Protein AF-A0A3M1IZ95-F1 (afdb_monomer)

Nearest PDB structures (foldseek):
  7qru-assembly1_D  TM=8.943E-01  e=2.592E-03  Alkalihalophilus pseudofirmus
  6z16-assembly1_d  TM=8.329E-01  e=3.446E-03  Anoxybacillus flavithermus WK1
  7d3u-assembly1_D  TM=8.474E-01  e=2.674E-02  Dietzia sp. DQ12-45-1b
  5v4l-assembly5_C  TM=5.696E-01  e=3.573E+00  Cryptococcus neoformans
  5nxa-assembly1_B  TM=3.626E-01  e=1.212E+00  Homo sapiens neanderthalensis

Sequence (115 aa):
MILSNLPAIQVVLPLLGAVICACVRRGVIAWGVTLWVALAMPIVAALILAQVYDGSVISYAMGGWPPPIGIEYRVDIANASMLLLVSAIAAVVVPYAKQSVEAEIAPENHAWDYA

Radius of gyration: 16.5 Å; Cα contacts (8 Å, |Δi|>4): 150; chains: 1; bounding box: 43×23×45 Å

Foldseek 3Di:
DVLLCLLVCLVVLVVVLLVVLVVDQALVVNLVSLLVSLVVQLVSLVSLLVVQVVVDKRWDFPPPDDPDVTDTDIGHNVVSVVSNVVSVVSNVVSVVVVVVCVVPDDRRCSSNVSD

Mean predicted aligned error: 4.42 Å

pLDDT: mean 91.83, std 6.23, range [64.88, 98.44]

Structure (mmCIF, N/CA/C/O backbone):
data_AF-A0A3M1IZ95-F1
#
_entry.id   AF-A0A3M1IZ95-F1
#
loop_
_atom_site.group_PDB
_atom_site.id
_atom_site.type_symbol
_atom_site.label_atom_id
_atom_site.label_alt_id
_atom_site.label_comp_id
_atom_site.label_asym_id
_atom_site.label_entity_id
_atom_site.label_seq_id
_atom_site.pdbx_PDB_ins_code
_atom_site.Cartn_x
_atom_site.Cartn_y
_atom_site.Cartn_z
_atom_site.occupancy
_atom_site.B_iso_or_equiv
_atom_site.auth_seq_id
_atom_site.auth_comp_id
_atom_site.auth_asym_id
_atom_site.auth_atom_id
_atom_site.pdbx_PDB_model_num
ATOM 1 N N . MET A 1 1 ? -17.051 9.913 3.818 1.00 64.88 1 MET A N 1
ATOM 2 C CA . MET A 1 1 ? -17.240 8.758 2.907 1.00 64.88 1 MET A CA 1
ATOM 3 C C . MET A 1 1 ? -15.917 8.101 2.503 1.00 64.88 1 MET A C 1
ATOM 5 O O . MET A 1 1 ? -15.812 6.896 2.666 1.00 64.88 1 MET A O 1
ATOM 9 N N . ILE A 1 2 ? -14.893 8.836 2.037 1.00 77.12 2 ILE A N 1
ATOM 10 C CA . ILE A 1 2 ? -13.592 8.236 1.645 1.00 77.12 2 ILE A CA 1
ATOM 11 C C . ILE A 1 2 ? -12.823 7.658 2.849 1.00 77.12 2 ILE A C 1
ATOM 13 O O . ILE A 1 2 ? -12.390 6.513 2.802 1.00 77.12 2 ILE A O 1
ATOM 17 N N . LEU A 1 3 ? -12.734 8.403 3.958 1.00 82.25 3 LEU A N 1
ATOM 18 C CA . LEU A 1 3 ? -12.018 7.982 5.178 1.00 82.25 3 LEU A CA 1
ATOM 19 C C . LEU A 1 3 ? -12.558 6.688 5.817 1.00 82.25 3 LEU A C 1
ATOM 21 O O . LEU A 1 3 ? -11.825 5.998 6.514 1.00 82.25 3 LEU A O 1
ATOM 25 N N . SER A 1 4 ? -13.821 6.340 5.560 1.00 87.06 4 SER A N 1
ATOM 26 C CA . SER A 1 4 ? -14.446 5.104 6.053 1.00 87.06 4 SER A CA 1
ATOM 27 C C . SER A 1 4 ? -14.039 3.865 5.248 1.00 87.06 4 SER A C 1
ATOM 29 O O . SER A 1 4 ? -14.263 2.749 5.694 1.00 87.06 4 SER A O 1
ATOM 31 N N . ASN A 1 5 ? -13.457 4.053 4.059 1.00 92.44 5 ASN A N 1
ATOM 32 C CA . ASN A 1 5 ? -13.063 2.983 3.142 1.00 92.44 5 ASN A CA 1
ATOM 33 C C . ASN A 1 5 ? -11.540 2.814 3.057 1.00 92.44 5 ASN A C 1
ATOM 35 O O . ASN A 1 5 ? -11.061 2.128 2.157 1.00 92.44 5 ASN A O 1
ATOM 39 N N . LEU A 1 6 ? -10.770 3.411 3.975 1.00 92.19 6 LEU A N 1
ATOM 40 C CA . LEU A 1 6 ? -9.310 3.272 3.981 1.00 92.19 6 LEU A CA 1
ATOM 41 C C . LEU A 1 6 ? -8.838 1.807 3.962 1.00 92.19 6 LEU A C 1
ATOM 43 O O . LEU A 1 6 ? -7.943 1.524 3.167 1.00 92.19 6 LEU A O 1
ATOM 47 N N . PRO A 1 7 ? -9.438 0.857 4.718 1.00 93.31 7 PRO A N 1
ATOM 48 C CA . PRO A 1 7 ? -9.015 -0.543 4.651 1.00 93.31 7 PRO A CA 1
ATOM 49 C C . PRO A 1 7 ? -9.166 -1.149 3.250 1.00 93.31 7 PRO A C 1
ATOM 51 O O . PRO A 1 7 ? -8.273 -1.845 2.776 1.00 93.31 7 PRO A O 1
ATOM 54 N N . ALA A 1 8 ? -10.257 -0.830 2.547 1.00 94.38 8 ALA A N 1
ATOM 55 C CA . ALA A 1 8 ? -10.452 -1.266 1.168 1.00 94.38 8 ALA A CA 1
ATOM 56 C C . ALA A 1 8 ? -9.467 -0.579 0.209 1.00 94.38 8 ALA A C 1
ATOM 58 O O . ALA A 1 8 ? -8.899 -1.238 -0.658 1.00 94.38 8 ALA A O 1
ATOM 59 N N . ILE A 1 9 ? -9.213 0.723 0.382 1.00 94.88 9 ILE A N 1
ATOM 60 C CA . ILE A 1 9 ? -8.246 1.477 -0.433 1.00 94.88 9 ILE A CA 1
ATOM 61 C C . ILE A 1 9 ? -6.833 0.896 -0.281 1.00 94.88 9 ILE A C 1
ATOM 63 O O . ILE A 1 9 ? -6.131 0.770 -1.282 1.00 94.88 9 ILE A O 1
ATOM 67 N N . GLN A 1 10 ? -6.439 0.481 0.929 1.00 94.00 10 GLN A N 1
ATOM 68 C CA . GLN A 1 10 ? -5.133 -0.136 1.190 1.00 94.00 10 GLN A CA 1
ATOM 69 C C . GLN A 1 10 ? -4.903 -1.401 0.345 1.00 94.00 10 GLN A C 1
ATOM 71 O O . GLN A 1 10 ? -3.774 -1.683 -0.041 1.00 94.00 10 GLN A O 1
ATOM 76 N N . VAL A 1 11 ? -5.968 -2.147 0.038 1.00 94.25 11 VAL A N 1
ATOM 77 C CA . VAL A 1 11 ? -5.912 -3.373 -0.773 1.00 94.25 11 VAL A CA 1
ATOM 78 C C . VAL A 1 11 ? -6.073 -3.066 -2.263 1.00 94.25 11 VAL A C 1
ATOM 80 O O . VAL A 1 11 ? -5.343 -3.592 -3.098 1.00 94.25 11 VAL A O 1
ATOM 83 N N . VAL A 1 12 ? -7.024 -2.201 -2.614 1.00 95.50 12 VAL A N 1
ATOM 84 C CA . VAL A 1 12 ? -7.385 -1.927 -4.010 1.00 95.50 12 VAL A CA 1
ATOM 85 C C . VAL A 1 12 ? -6.312 -1.113 -4.731 1.00 95.50 12 VAL A C 1
ATOM 87 O O . VAL A 1 12 ? -6.092 -1.333 -5.918 1.00 95.50 12 VAL A O 1
ATOM 90 N N . LEU A 1 13 ? -5.621 -0.198 -4.044 1.00 96.00 13 LEU A N 1
ATOM 91 C CA . LEU A 1 13 ? -4.615 0.656 -4.677 1.00 96.00 13 LEU A CA 1
ATOM 92 C C . LEU A 1 13 ? -3.471 -0.138 -5.345 1.00 96.00 13 LEU A C 1
ATOM 94 O O . LEU A 1 13 ? -3.227 0.105 -6.528 1.00 96.00 13 LEU A O 1
ATOM 98 N N . PRO A 1 14 ? -2.795 -1.095 -4.674 1.00 96.00 14 PRO A N 1
ATOM 99 C CA . PRO A 1 14 ? -1.748 -1.884 -5.316 1.00 96.00 14 PRO A CA 1
ATOM 100 C C . PRO A 1 14 ? -2.295 -2.851 -6.366 1.00 96.00 14 PRO A C 1
ATOM 102 O O . PRO A 1 14 ? -1.655 -3.028 -7.397 1.00 96.00 14 PRO A O 1
ATOM 105 N N . LEU A 1 15 ? -3.493 -3.412 -6.167 1.00 96.31 15 LEU A N 1
ATOM 106 C CA . LEU A 1 15 ?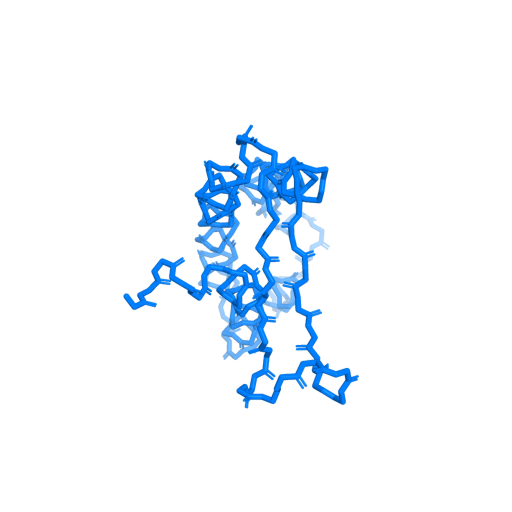 -4.125 -4.291 -7.158 1.00 96.31 15 LEU A CA 1
ATOM 107 C C . LEU A 1 15 ? -4.435 -3.555 -8.466 1.00 96.31 15 LEU A C 1
ATOM 109 O O . LEU A 1 15 ? -4.139 -4.058 -9.547 1.00 96.31 15 LEU A O 1
ATOM 113 N N . LEU A 1 16 ? -5.003 -2.351 -8.384 1.00 96.56 16 LEU A N 1
ATOM 114 C CA . LEU A 1 16 ? -5.233 -1.523 -9.567 1.00 96.56 16 LEU A CA 1
ATOM 115 C C . LEU A 1 16 ? -3.917 -1.062 -10.188 1.00 96.56 16 LEU A C 1
ATOM 117 O O . LEU A 1 16 ? -3.807 -1.050 -11.410 1.00 96.56 16 LEU A O 1
ATOM 121 N N . GLY A 1 17 ? -2.922 -0.726 -9.363 1.00 95.38 17 GLY A N 1
ATOM 122 C CA . GLY A 1 17 ? -1.566 -0.425 -9.814 1.00 95.38 17 GLY A CA 1
ATOM 123 C C . GLY A 1 17 ? -0.993 -1.525 -10.703 1.00 95.38 17 GLY A C 1
ATOM 124 O O . GLY A 1 17 ? -0.628 -1.253 -11.842 1.00 95.38 17 GLY A O 1
ATOM 125 N N . ALA A 1 18 ? -1.011 -2.763 -10.209 1.00 93.75 18 ALA A N 1
ATOM 126 C CA . ALA A 1 18 ? -0.570 -3.959 -10.923 1.00 93.75 18 ALA A CA 1
ATOM 127 C C . ALA A 1 18 ? -1.312 -4.154 -12.256 1.00 93.75 18 ALA A C 1
ATOM 129 O O . ALA A 1 18 ? -0.688 -4.292 -13.306 1.00 93.75 18 ALA A O 1
ATOM 130 N N . VAL A 1 19 ? -2.650 -4.065 -12.258 1.00 95.06 19 VAL A N 1
ATOM 131 C CA . VAL A 1 19 ? -3.455 -4.186 -13.491 1.00 95.06 19 VAL A CA 1
ATOM 132 C C . VAL A 1 19 ? -3.093 -3.103 -14.510 1.00 95.06 19 VAL A C 1
ATOM 134 O O . VAL A 1 19 ? -2.945 -3.393 -15.697 1.00 95.06 19 VAL A O 1
ATOM 137 N N . ILE A 1 20 ? -2.922 -1.856 -14.065 1.00 94.44 20 ILE A N 1
ATOM 138 C CA . ILE A 1 20 ? -2.516 -0.756 -14.945 1.00 94.44 20 ILE A CA 1
ATOM 139 C C . ILE A 1 20 ? -1.114 -1.020 -15.507 1.00 94.44 20 ILE A C 1
ATOM 141 O O . ILE A 1 20 ? -0.920 -0.868 -16.713 1.00 94.44 20 ILE A O 1
ATOM 145 N N . CYS A 1 21 ? -0.161 -1.456 -14.678 1.00 93.31 21 CYS A N 1
ATOM 146 C CA . CYS A 1 21 ? 1.182 -1.837 -15.119 1.00 93.31 21 CYS A CA 1
ATOM 147 C C . CYS A 1 21 ? 1.139 -2.959 -16.167 1.00 93.31 21 CYS A C 1
ATOM 149 O O . CYS A 1 21 ? 1.753 -2.817 -17.222 1.00 93.31 21 CYS A O 1
ATOM 151 N N . ALA A 1 22 ? 0.338 -4.007 -15.947 1.00 91.19 22 ALA A N 1
ATOM 152 C CA . ALA A 1 22 ? 0.173 -5.126 -16.877 1.00 91.19 22 ALA A CA 1
ATOM 153 C C . ALA A 1 22 ? -0.367 -4.694 -18.252 1.00 91.19 22 ALA A C 1
ATOM 155 O O . ALA A 1 22 ? 0.020 -5.244 -19.288 1.00 91.19 22 ALA A O 1
ATOM 156 N N . CYS A 1 23 ? -1.261 -3.701 -18.282 1.00 92.44 23 CYS A N 1
ATOM 157 C CA . CYS A 1 23 ? -1.828 -3.160 -19.518 1.00 92.44 23 CYS A CA 1
ATOM 158 C C . CYS A 1 23 ? -0.883 -2.200 -20.263 1.00 92.44 23 CYS A C 1
ATOM 160 O O . CYS A 1 23 ? -1.120 -1.882 -21.432 1.00 92.44 23 CYS A O 1
ATOM 162 N N . VAL A 1 24 ? 0.180 -1.719 -19.619 1.00 90.81 24 VAL A N 1
ATOM 163 C CA . VAL A 1 24 ? 1.125 -0.758 -20.192 1.00 90.81 24 VAL A CA 1
ATOM 164 C C . VAL A 1 24 ? 2.319 -1.493 -20.802 1.00 90.81 24 VAL A C 1
ATOM 166 O O . VAL A 1 24 ? 2.946 -2.332 -20.175 1.00 90.81 24 VAL A O 1
ATOM 169 N N . ARG A 1 25 ? 2.695 -1.147 -22.041 1.00 85.00 25 ARG A N 1
ATOM 170 C CA . ARG A 1 25 ? 3.845 -1.769 -22.735 1.00 85.00 25 ARG A CA 1
ATOM 171 C C . ARG A 1 25 ? 5.184 -1.066 -22.475 1.00 85.00 25 ARG A C 1
ATOM 173 O O . ARG A 1 25 ? 6.236 -1.616 -22.769 1.00 85.00 25 ARG A O 1
ATOM 180 N N . ARG A 1 26 ? 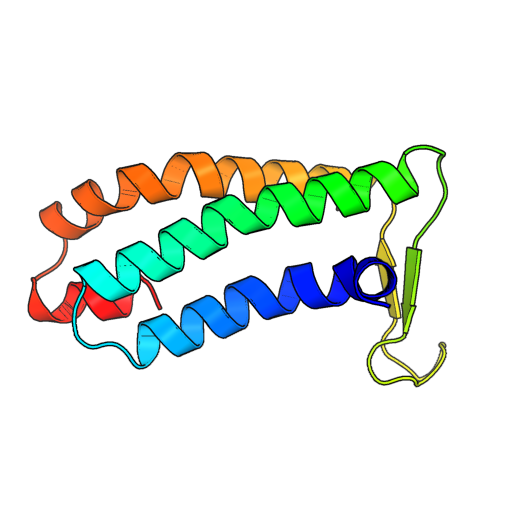5.163 0.182 -21.990 1.00 86.31 26 ARG A N 1
ATOM 181 C CA . ARG A 1 26 ? 6.369 1.009 -21.798 1.00 86.31 26 ARG A CA 1
ATOM 182 C C . ARG A 1 26 ? 6.839 0.919 -20.348 1.00 86.31 26 ARG A C 1
ATOM 184 O O . ARG A 1 26 ? 6.162 1.453 -19.471 1.00 86.31 26 ARG A O 1
ATOM 191 N N . GLY A 1 27 ? 8.027 0.352 -20.123 1.00 86.50 27 GLY A N 1
ATOM 192 C CA . GLY A 1 27 ? 8.602 0.159 -18.782 1.00 86.50 27 GLY A CA 1
ATOM 193 C C . GLY A 1 27 ? 8.663 1.432 -17.933 1.00 86.50 27 GLY A C 1
ATOM 194 O O . GLY A 1 27 ? 8.323 1.399 -16.760 1.00 86.50 27 GLY A O 1
ATOM 195 N N . VAL A 1 28 ? 8.966 2.589 -18.534 1.00 89.38 28 VAL A N 1
ATOM 196 C CA . VAL A 1 28 ? 9.007 3.880 -17.814 1.00 89.38 28 VAL A CA 1
ATOM 197 C C . VAL A 1 28 ? 7.640 4.291 -17.253 1.00 89.38 28 VAL A C 1
ATOM 199 O O . VAL A 1 28 ? 7.567 4.852 -16.163 1.00 89.38 28 VAL A O 1
ATOM 202 N N . ILE A 1 29 ? 6.554 4.024 -17.988 1.00 91.94 29 ILE A N 1
ATOM 203 C CA . ILE A 1 29 ? 5.197 4.363 -17.536 1.00 91.94 29 ILE A CA 1
ATOM 204 C C . ILE A 1 29 ? 4.766 3.388 -16.435 1.00 91.94 29 ILE A C 1
ATOM 206 O O . ILE A 1 29 ? 4.251 3.839 -15.416 1.00 91.94 29 ILE A O 1
ATOM 210 N N . ALA A 1 30 ? 5.025 2.087 -16.611 1.00 93.25 30 ALA A N 1
ATOM 211 C CA . ALA A 1 30 ? 4.749 1.073 -15.592 1.00 93.25 30 ALA A CA 1
ATOM 212 C C . ALA A 1 30 ? 5.513 1.371 -14.288 1.00 93.25 30 ALA A C 1
ATOM 214 O O . ALA A 1 30 ? 4.904 1.469 -13.228 1.00 93.25 30 ALA A O 1
ATOM 215 N N . TRP A 1 31 ? 6.809 1.690 -14.375 1.00 93.94 31 TRP A N 1
ATOM 216 C CA . TRP A 1 31 ? 7.599 2.135 -13.226 1.00 93.94 31 TRP A CA 1
ATOM 217 C C . TRP A 1 31 ? 7.001 3.369 -12.537 1.00 93.94 31 TRP A C 1
ATOM 219 O O . TRP A 1 31 ? 6.921 3.416 -11.311 1.00 93.94 31 TRP A O 1
ATOM 229 N N . GLY A 1 32 ? 6.555 4.366 -13.310 1.00 95.31 32 GLY A N 1
ATOM 230 C CA . GLY A 1 32 ? 5.921 5.566 -12.763 1.00 95.31 32 GLY A CA 1
ATOM 231 C C . GLY A 1 32 ? 4.637 5.264 -11.983 1.00 95.31 32 GLY A C 1
ATOM 232 O O . GLY A 1 32 ? 4.400 5.880 -10.943 1.00 95.31 32 GLY A O 1
ATOM 233 N N . VAL A 1 33 ? 3.834 4.300 -12.446 1.00 96.00 33 VAL A N 1
ATOM 234 C CA . VAL A 1 33 ? 2.633 3.821 -11.740 1.00 96.00 33 VAL A CA 1
ATOM 235 C C . VAL A 1 33 ? 3.020 3.094 -10.453 1.00 96.00 33 VAL A C 1
ATOM 237 O O . VAL A 1 33 ? 2.505 3.442 -9.390 1.00 96.00 33 VAL A O 1
ATOM 240 N N . THR A 1 34 ? 3.967 2.154 -10.513 1.00 96.00 34 THR A N 1
ATOM 241 C CA . THR A 1 34 ? 4.459 1.421 -9.335 1.00 96.00 34 THR A CA 1
ATOM 242 C C . THR A 1 34 ? 5.032 2.368 -8.283 1.00 96.00 34 THR A C 1
ATOM 244 O O . THR A 1 34 ? 4.728 2.226 -7.100 1.00 96.00 34 THR A O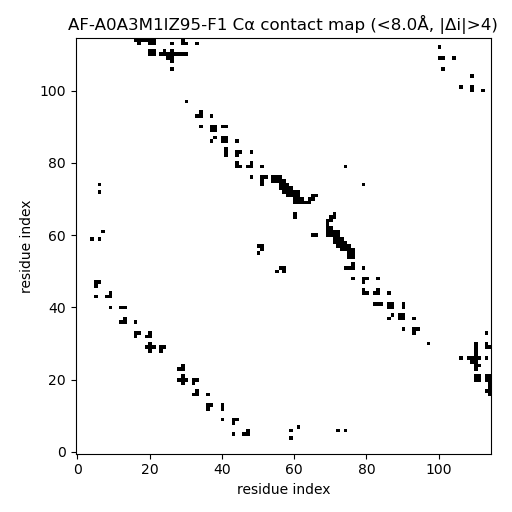 1
ATOM 247 N N . LEU A 1 35 ? 5.798 3.382 -8.698 1.00 96.62 35 LEU A N 1
ATOM 248 C CA . LEU A 1 35 ? 6.327 4.411 -7.804 1.00 96.62 35 LEU A CA 1
ATOM 249 C C . LEU A 1 35 ? 5.205 5.204 -7.125 1.00 96.62 35 LEU A C 1
ATOM 251 O O . LEU A 1 35 ? 5.233 5.392 -5.910 1.00 96.62 35 LEU A O 1
ATOM 255 N N . TRP A 1 36 ? 4.203 5.644 -7.887 1.00 97.56 36 TRP A N 1
ATOM 256 C CA . TRP A 1 36 ? 3.059 6.374 -7.337 1.00 97.56 36 TRP A CA 1
ATOM 257 C C . TRP A 1 36 ? 2.291 5.556 -6.299 1.00 97.56 36 TRP A C 1
ATOM 259 O O . TRP A 1 36 ? 1.979 6.059 -5.220 1.00 97.56 36 TRP A O 1
ATOM 269 N N . VAL A 1 37 ? 2.018 4.289 -6.606 1.00 97.44 37 VAL A N 1
ATOM 270 C CA . VAL A 1 37 ? 1.353 3.356 -5.690 1.00 97.44 37 VAL A CA 1
ATOM 271 C C . VAL A 1 37 ? 2.191 3.157 -4.428 1.00 97.44 37 VAL A C 1
ATOM 273 O O . VAL A 1 37 ? 1.662 3.277 -3.323 1.00 97.44 37 VAL A O 1
ATOM 276 N N . ALA A 1 38 ? 3.496 2.915 -4.577 1.00 97.25 38 ALA A N 1
ATOM 277 C CA . ALA A 1 38 ? 4.408 2.702 -3.459 1.00 97.25 38 ALA A CA 1
ATOM 278 C C . ALA A 1 38 ? 4.474 3.912 -2.516 1.00 97.25 38 ALA A C 1
ATOM 280 O O . ALA A 1 38 ? 4.502 3.727 -1.305 1.00 97.25 38 ALA A O 1
ATOM 281 N N . LEU A 1 39 ? 4.437 5.141 -3.044 1.00 97.62 39 LEU A N 1
ATOM 282 C CA . LEU A 1 39 ? 4.417 6.369 -2.240 1.00 97.62 39 LEU A CA 1
ATOM 283 C C . LEU A 1 39 ? 3.056 6.641 -1.582 1.00 97.62 39 LEU A C 1
ATOM 285 O O . LEU A 1 39 ? 3.000 7.202 -0.489 1.00 97.62 39 LEU A O 1
ATOM 289 N N . ALA A 1 40 ? 1.954 6.241 -2.217 1.00 97.56 40 ALA A N 1
ATOM 290 C CA . ALA A 1 40 ? 0.610 6.444 -1.681 1.00 97.56 40 ALA A CA 1
ATOM 291 C C . ALA A 1 40 ? 0.243 5.437 -0.573 1.00 97.56 40 ALA A C 1
ATOM 293 O O . ALA A 1 40 ? -0.463 5.789 0.373 1.00 97.56 40 ALA A O 1
ATOM 294 N N . MET A 1 41 ? 0.748 4.202 -0.649 1.00 98.00 41 MET A N 1
ATOM 295 C CA . MET A 1 41 ? 0.502 3.146 0.343 1.00 98.00 41 MET A CA 1
ATOM 296 C C . MET A 1 41 ? 0.822 3.519 1.803 1.00 98.00 41 MET A C 1
ATOM 298 O O . MET A 1 41 ? -0.044 3.293 2.653 1.00 98.00 41 MET A O 1
ATOM 302 N N . PR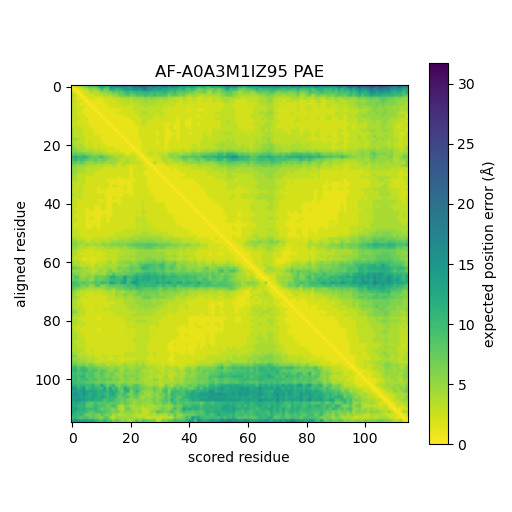O A 1 42 ? 1.992 4.097 2.144 1.00 97.94 42 PRO A N 1
ATOM 303 C CA . PRO A 1 42 ? 2.291 4.481 3.524 1.00 97.94 42 PRO A CA 1
ATOM 304 C C . PRO A 1 42 ? 1.421 5.633 4.024 1.00 97.94 42 PRO A C 1
ATOM 306 O O . PRO A 1 42 ? 1.148 5.706 5.218 1.00 97.94 42 PRO A O 1
ATOM 309 N N . ILE A 1 43 ? 0.924 6.501 3.136 1.00 97.81 43 ILE A N 1
ATOM 310 C CA . ILE A 1 43 ? -0.002 7.576 3.516 1.00 97.81 43 ILE A CA 1
ATOM 311 C C . ILE A 1 43 ? -1.328 6.971 3.988 1.00 97.81 43 ILE A C 1
ATOM 313 O O . ILE A 1 43 ? -1.823 7.321 5.058 1.00 97.81 43 ILE A O 1
ATOM 317 N N . VAL A 1 44 ? -1.889 6.029 3.223 1.00 97.25 44 VAL A N 1
ATOM 318 C CA . VAL A 1 44 ? -3.134 5.337 3.595 1.00 97.25 44 VAL A CA 1
ATOM 319 C C . VAL A 1 44 ? -2.935 4.529 4.883 1.00 97.25 44 VAL A C 1
ATOM 321 O O . VAL A 1 44 ? -3.761 4.628 5.791 1.00 97.25 44 VAL A O 1
ATOM 324 N N . ALA A 1 45 ? -1.809 3.822 5.023 1.00 97.69 45 ALA A N 1
ATOM 325 C CA . ALA A 1 45 ? -1.479 3.082 6.240 1.00 97.69 45 ALA A CA 1
ATOM 326 C C . ALA A 1 45 ? -1.320 3.994 7.472 1.00 97.69 45 ALA A C 1
ATOM 328 O O . ALA A 1 45 ? -1.815 3.658 8.546 1.00 97.69 45 ALA A O 1
ATOM 329 N N . ALA A 1 46 ? -0.697 5.168 7.332 1.00 97.88 46 ALA A N 1
ATOM 330 C CA . ALA A 1 46 ? -0.565 6.140 8.417 1.00 97.88 46 ALA A CA 1
ATOM 331 C C . ALA A 1 46 ? -1.927 6.702 8.857 1.00 97.88 46 ALA A C 1
ATOM 333 O O . ALA A 1 46 ? -2.174 6.853 10.052 1.00 97.88 46 ALA A O 1
ATOM 334 N N . LEU A 1 47 ? -2.834 6.966 7.908 1.00 97.06 47 LEU A N 1
ATOM 335 C CA . LEU A 1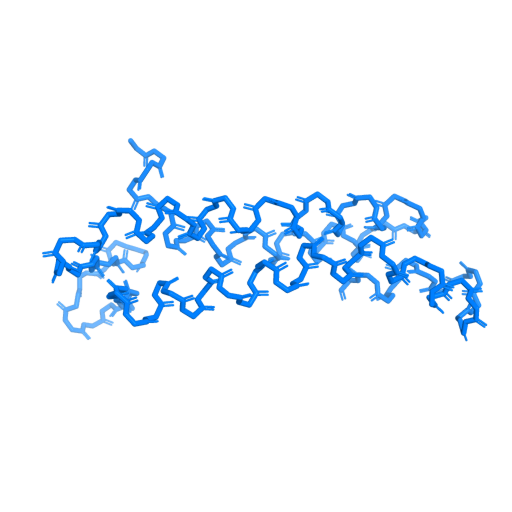 47 ? -4.201 7.400 8.213 1.00 97.06 47 LEU A CA 1
ATOM 336 C C . LEU A 1 47 ? -5.001 6.315 8.943 1.00 97.06 47 LEU A C 1
ATOM 338 O O . LEU A 1 47 ? -5.764 6.632 9.852 1.00 97.06 47 LEU A O 1
ATOM 342 N N . ILE A 1 48 ? -4.823 5.047 8.564 1.00 96.75 48 ILE A N 1
ATOM 343 C CA . ILE A 1 48 ? -5.414 3.905 9.269 1.00 96.75 48 ILE A CA 1
ATOM 344 C C . ILE A 1 48 ? -4.847 3.810 10.688 1.00 96.75 48 ILE A C 1
ATOM 346 O O . ILE A 1 48 ? -5.616 3.724 11.641 1.00 96.75 48 ILE A O 1
ATOM 350 N N . LEU A 1 49 ? -3.520 3.873 10.842 1.00 97.62 49 LEU A N 1
ATOM 351 C CA . LEU A 1 49 ? -2.865 3.804 12.148 1.00 97.62 49 LEU A CA 1
ATOM 352 C C . LEU A 1 49 ? -3.348 4.918 13.080 1.00 97.62 49 LEU A C 1
ATOM 354 O O . LEU A 1 49 ? -3.641 4.648 14.238 1.00 97.62 49 LEU A O 1
ATOM 358 N N . ALA A 1 50 ? -3.504 6.142 12.570 1.00 96.81 50 ALA A N 1
ATOM 359 C CA . ALA A 1 50 ? -4.029 7.263 13.344 1.00 96.81 50 ALA A CA 1
ATOM 360 C C . ALA A 1 50 ? -5.451 7.015 13.883 1.00 96.81 50 ALA A C 1
ATOM 362 O O . ALA A 1 50 ? -5.784 7.540 14.941 1.00 96.81 50 ALA A O 1
ATOM 363 N N . GLN A 1 51 ? -6.277 6.214 13.195 1.00 95.31 51 GLN A N 1
ATOM 364 C CA . GLN A 1 51 ? -7.625 5.870 13.666 1.00 95.31 51 GLN A CA 1
ATOM 365 C C . GLN A 1 51 ? -7.620 4.844 14.800 1.00 95.31 51 GLN A C 1
ATOM 367 O O . GLN A 1 51 ? -8.490 4.914 15.653 1.00 95.31 51 GLN A O 1
ATOM 372 N N . VAL A 1 52 ? -6.660 3.916 14.815 1.00 96.94 52 VAL A N 1
ATOM 373 C CA . VAL A 1 52 ? -6.583 2.820 15.805 1.00 96.94 52 VAL A CA 1
ATOM 374 C C . VAL A 1 52 ? -5.557 3.077 16.911 1.00 96.94 52 VAL A C 1
ATOM 376 O O . VAL A 1 52 ? -5.323 2.223 17.767 1.00 96.94 52 VAL A O 1
ATOM 379 N N . TYR A 1 53 ? -4.906 4.243 16.898 1.00 96.12 53 TYR A N 1
ATOM 380 C CA . TYR A 1 53 ? -3.828 4.579 17.831 1.00 96.12 53 TYR A CA 1
ATOM 381 C C . TYR A 1 53 ? -4.309 4.701 19.284 1.00 96.12 53 TYR A C 1
ATOM 383 O O . TYR A 1 53 ? -3.538 4.490 20.216 1.00 96.12 53 TYR A O 1
ATOM 391 N N . ASP A 1 54 ? -5.590 5.007 19.485 1.00 96.06 54 ASP A N 1
ATOM 392 C CA . ASP A 1 54 ? -6.246 5.050 20.795 1.00 96.06 54 ASP A CA 1
ATOM 393 C C . ASP A 1 54 ? -6.612 3.657 21.348 1.00 96.06 54 ASP A C 1
ATOM 395 O O . ASP A 1 54 ? -7.189 3.552 22.430 1.00 96.06 54 ASP A O 1
ATOM 399 N N . GLY A 1 55 ? -6.268 2.583 20.628 1.00 93.62 55 GLY A N 1
ATOM 400 C CA . GLY A 1 55 ? -6.608 1.206 20.978 1.00 93.62 55 GLY A CA 1
ATOM 401 C C . GLY A 1 55 ? -7.965 0.746 20.442 1.00 93.62 55 GLY A C 1
ATOM 402 O O . GLY A 1 55 ? -8.380 -0.379 20.730 1.00 93.62 55 GLY A O 1
ATOM 403 N N . SER A 1 56 ? -8.659 1.578 19.660 1.00 95.12 56 SER A N 1
ATOM 404 C CA . SER A 1 56 ? -9.845 1.155 18.921 1.00 95.12 56 SER A CA 1
ATOM 405 C C . SER A 1 56 ? -9.494 0.165 17.803 1.00 95.12 56 SER A C 1
ATOM 407 O O . SER A 1 56 ? -8.339 -0.025 17.418 1.00 95.12 56 SER A O 1
ATOM 409 N N . VAL A 1 57 ? -10.519 -0.514 17.292 1.00 95.62 57 VAL A N 1
ATOM 410 C CA . VAL A 1 57 ? -10.382 -1.486 16.208 1.00 95.62 57 VAL A CA 1
ATOM 411 C C . VAL A 1 57 ? -11.370 -1.125 15.113 1.00 95.62 57 VAL A C 1
ATOM 413 O O . VAL A 1 57 ? -12.567 -0.987 15.365 1.00 95.62 57 VAL A O 1
ATOM 416 N N . ILE A 1 58 ? -10.879 -1.001 13.885 1.00 94.56 58 ILE A N 1
ATOM 417 C CA . ILE A 1 58 ? -11.730 -0.824 12.712 1.00 94.56 58 ILE A CA 1
ATOM 418 C C . ILE A 1 58 ? -12.306 -2.191 12.347 1.00 94.56 58 ILE A C 1
ATOM 420 O O . ILE A 1 58 ? -11.557 -3.120 12.061 1.00 94.56 58 ILE A O 1
ATOM 424 N N . SER A 1 59 ? -13.632 -2.300 12.315 1.00 93.31 59 SER A N 1
ATOM 425 C CA . SER A 1 59 ? -14.362 -3.442 11.753 1.00 93.31 59 SER A CA 1
ATOM 426 C C . SER A 1 59 ? -14.987 -3.008 10.430 1.00 93.31 59 SER A C 1
ATOM 428 O O . SER A 1 59 ? -16.010 -2.318 10.419 1.00 93.31 59 SER A O 1
ATOM 430 N N . TYR A 1 60 ? -14.376 -3.386 9.308 1.00 92.44 60 TYR A N 1
ATOM 431 C CA . TYR A 1 60 ? -14.858 -3.022 7.978 1.00 92.44 60 TYR A CA 1
ATOM 432 C C . TYR A 1 60 ? -15.555 -4.208 7.297 1.00 92.44 60 TYR A C 1
ATOM 434 O O . TYR A 1 60 ? -14.908 -5.183 6.926 1.00 92.44 60 TYR A O 1
ATOM 442 N N . ALA A 1 61 ? -16.874 -4.122 7.109 1.00 92.44 61 ALA A N 1
ATOM 443 C CA . ALA A 1 61 ? -17.653 -5.141 6.405 1.00 92.44 61 ALA A CA 1
ATOM 444 C C . ALA A 1 61 ? -17.498 -4.996 4.883 1.00 92.44 61 ALA A C 1
ATOM 446 O O . ALA A 1 61 ? -18.038 -4.073 4.264 1.00 92.44 61 ALA A O 1
ATOM 447 N N . MET A 1 62 ? -16.770 -5.919 4.261 1.00 87.38 62 MET A N 1
ATOM 448 C CA . MET A 1 62 ? -16.551 -5.909 2.820 1.00 87.38 62 MET A CA 1
ATOM 449 C C . MET A 1 62 ? -17.830 -6.338 2.085 1.00 87.38 62 MET A C 1
ATOM 451 O O . MET A 1 62 ? -18.445 -7.357 2.396 1.00 87.38 62 MET A O 1
ATOM 455 N N . GLY A 1 63 ? -18.256 -5.538 1.105 1.00 84.50 63 GLY A N 1
ATOM 456 C CA . GLY A 1 63 ? -19.456 -5.820 0.308 1.00 84.50 63 GLY A CA 1
ATOM 457 C C . GLY A 1 63 ? -20.791 -5.572 1.023 1.00 84.50 63 GLY A C 1
ATOM 458 O O . GLY A 1 63 ? -21.829 -5.929 0.476 1.00 84.50 63 GLY A O 1
ATOM 459 N N . GLY A 1 64 ? -20.791 -4.966 2.217 1.00 84.62 64 GLY A N 1
ATOM 460 C CA . GLY A 1 64 ? -22.015 -4.585 2.938 1.00 84.62 64 GLY A CA 1
ATOM 461 C C . GLY A 1 64 ? -22.726 -5.727 3.670 1.00 84.62 64 GLY A C 1
ATOM 462 O O . GLY A 1 64 ? -23.785 -5.508 4.254 1.00 84.62 64 GLY A O 1
ATOM 463 N N . TRP A 1 65 ? -22.145 -6.927 3.675 1.00 87.19 65 TRP A N 1
ATOM 464 C CA . TRP A 1 65 ? -22.652 -8.064 4.437 1.00 87.19 65 TRP A CA 1
ATOM 465 C C . TRP A 1 65 ? -22.050 -8.031 5.845 1.00 87.19 65 TRP A C 1
ATOM 467 O O . TRP A 1 65 ? -20.828 -8.135 5.971 1.00 87.19 65 TRP A O 1
ATOM 477 N N . PRO A 1 66 ? -22.854 -7.867 6.909 1.00 85.00 66 PRO A N 1
ATOM 478 C CA . PRO A 1 66 ? -22.317 -7.849 8.261 1.00 85.00 66 PRO A CA 1
ATOM 479 C C . PRO A 1 66 ? -21.787 -9.239 8.673 1.00 85.00 66 PRO A C 1
ATOM 481 O O . PRO A 1 66 ? -22.294 -10.268 8.203 1.00 85.00 66 PRO A O 1
ATOM 484 N N . PRO A 1 67 ? -20.781 -9.301 9.565 1.00 83.62 67 PRO A N 1
ATOM 485 C CA . PRO A 1 67 ? -20.361 -10.557 10.188 1.00 83.62 67 PRO A CA 1
ATOM 486 C C . PRO A 1 67 ? -21.536 -11.218 10.947 1.00 83.62 67 PRO A C 1
ATOM 488 O O . PRO A 1 67 ? -22.435 -10.510 11.409 1.00 83.62 67 PRO A O 1
ATOM 491 N N . PRO A 1 68 ? -21.575 -12.565 11.082 1.00 85.44 68 PRO A N 1
ATOM 492 C CA . PRO A 1 68 ? -20.482 -13.519 10.843 1.00 85.44 68 PRO A CA 1
ATOM 493 C C . PRO A 1 68 ? -20.413 -14.114 9.425 1.00 85.44 68 PRO A C 1
ATOM 495 O O . PRO A 1 68 ? -19.486 -14.861 9.135 1.00 85.44 68 PRO A O 1
ATOM 498 N N . ILE A 1 69 ? -21.395 -13.846 8.559 1.00 89.19 69 ILE A N 1
ATOM 499 C CA . ILE A 1 69 ? -21.466 -14.466 7.221 1.00 89.19 69 ILE A CA 1
ATOM 500 C C . ILE A 1 69 ? -20.632 -13.670 6.199 1.00 89.19 69 ILE A C 1
ATOM 502 O O . ILE A 1 69 ? -20.104 -14.247 5.249 1.00 89.19 69 ILE A O 1
ATOM 506 N N . GLY A 1 70 ? -20.508 -12.350 6.385 1.00 87.38 70 GLY A N 1
ATOM 507 C CA . GLY A 1 70 ? -19.714 -11.469 5.523 1.00 87.38 70 GLY A CA 1
ATOM 508 C C . GLY A 1 70 ? -18.210 -11.472 5.823 1.00 87.38 70 GLY A C 1
ATOM 509 O O . GLY A 1 70 ? -17.772 -11.887 6.895 1.00 87.38 70 GLY A O 1
ATOM 510 N N . ILE A 1 71 ? -17.416 -10.965 4.874 1.00 90.56 71 ILE A N 1
ATOM 511 C CA . ILE A 1 71 ? -15.967 -10.784 5.040 1.00 90.56 71 ILE A CA 1
ATOM 512 C C . ILE A 1 71 ? -15.726 -9.517 5.865 1.00 90.56 71 ILE A C 1
ATOM 514 O O . ILE A 1 71 ? -16.009 -8.407 5.414 1.00 90.56 71 ILE A O 1
ATOM 518 N N . GLU A 1 72 ? -15.178 -9.677 7.065 1.00 93.31 72 GLU A N 1
ATOM 519 C CA . GLU A 1 72 ? -14.759 -8.566 7.917 1.00 93.31 72 GLU A CA 1
ATOM 520 C C . GLU A 1 72 ? -13.258 -8.310 7.748 1.00 93.31 72 GLU A C 1
ATOM 522 O O . GLU A 1 72 ? -12.431 -9.204 7.931 1.00 93.31 72 GLU A O 1
ATOM 527 N N . TYR A 1 73 ? -12.898 -7.070 7.429 1.00 91.75 73 TYR A N 1
ATOM 528 C CA . TYR A 1 73 ? -11.521 -6.602 7.467 1.00 91.75 73 TYR A CA 1
ATOM 529 C C . TYR A 1 73 ? -11.293 -5.862 8.783 1.00 91.75 73 TYR A C 1
ATOM 531 O O . TYR A 1 73 ? -11.685 -4.701 8.940 1.00 91.75 73 TYR A O 1
ATOM 539 N N . ARG A 1 74 ? -10.711 -6.573 9.749 1.00 94.19 74 ARG A N 1
ATOM 540 C CA . ARG A 1 74 ? -10.512 -6.079 11.109 1.00 94.19 74 ARG A CA 1
ATOM 541 C C . ARG A 1 74 ? -9.094 -5.549 11.287 1.00 94.19 74 ARG A C 1
ATOM 543 O O . ARG A 1 74 ? -8.129 -6.291 11.121 1.00 94.19 74 ARG A O 1
ATOM 550 N N . VAL A 1 75 ? -8.971 -4.268 11.619 1.00 96.44 75 VAL A N 1
ATOM 551 C CA . VAL A 1 75 ? -7.687 -3.560 11.690 1.00 96.44 75 VAL A CA 1
ATOM 552 C C . VAL A 1 75 ? -7.503 -2.990 13.091 1.00 96.44 75 VAL A C 1
ATOM 554 O O . VAL A 1 75 ? -8.337 -2.223 13.562 1.00 96.44 75 VAL A O 1
ATOM 557 N N . ASP A 1 76 ? -6.429 -3.392 13.758 1.00 96.62 76 ASP A N 1
ATOM 558 C CA . ASP A 1 76 ? -6.024 -2.966 15.094 1.00 96.62 76 ASP A CA 1
ATOM 559 C C . ASP A 1 76 ? -4.649 -2.284 15.036 1.00 96.62 76 ASP A C 1
ATOM 561 O O . ASP A 1 76 ? -4.024 -2.171 13.979 1.00 96.62 76 ASP A O 1
ATOM 565 N N . ILE A 1 77 ? -4.154 -1.813 16.180 1.00 97.50 77 ILE A N 1
ATOM 566 C CA . ILE A 1 77 ? -2.865 -1.118 16.240 1.00 97.50 77 ILE A CA 1
ATOM 567 C C . ILE A 1 77 ? -1.693 -1.975 15.736 1.00 97.50 77 ILE A C 1
ATOM 569 O O . ILE A 1 77 ? -0.763 -1.440 15.128 1.00 97.50 77 ILE A O 1
ATOM 573 N N . ALA A 1 78 ? -1.726 -3.295 15.945 1.00 97.75 78 ALA A N 1
ATOM 574 C CA . ALA A 1 78 ? -0.631 -4.180 15.573 1.00 97.75 78 ALA A CA 1
ATOM 575 C C . ALA A 1 78 ? -0.560 -4.346 14.051 1.00 97.75 78 ALA A C 1
ATOM 577 O O . ALA A 1 78 ? 0.493 -4.126 13.446 1.00 97.75 78 ALA A O 1
ATOM 578 N N . ASN A 1 79 ? -1.684 -4.673 13.411 1.00 96.62 79 ASN A N 1
ATOM 579 C CA . ASN A 1 79 ? -1.712 -4.838 11.961 1.00 96.62 79 ASN A CA 1
ATOM 580 C C . ASN A 1 79 ? -1.609 -3.493 11.212 1.00 96.62 79 ASN A C 1
ATOM 582 O O . ASN A 1 79 ? -0.940 -3.443 10.180 1.00 96.62 79 ASN A O 1
ATOM 586 N N . ALA A 1 80 ? -2.125 -2.385 11.756 1.00 97.31 80 ALA A N 1
ATOM 587 C CA . ALA A 1 80 ? -1.910 -1.049 11.196 1.00 97.31 80 ALA A CA 1
ATOM 588 C C . ALA A 1 80 ? -0.431 -0.629 11.238 1.00 97.31 80 ALA A C 1
ATOM 590 O O . ALA A 1 80 ? 0.087 -0.076 10.266 1.00 97.31 80 ALA A O 1
ATOM 591 N N . SER A 1 81 ? 0.279 -0.949 12.325 1.00 97.88 81 SER A N 1
ATOM 592 C CA . SER A 1 81 ? 1.724 -0.703 12.431 1.00 97.88 81 SER A CA 1
ATOM 593 C C . SER A 1 81 ? 2.512 -1.529 11.410 1.00 97.88 81 SER A C 1
ATOM 595 O O . SER A 1 81 ? 3.418 -1.011 10.758 1.00 97.88 81 SER A O 1
ATOM 597 N N . MET A 1 82 ? 2.132 -2.797 11.215 1.00 98.00 82 MET A N 1
ATOM 598 C CA . MET A 1 82 ? 2.742 -3.672 10.209 1.00 98.00 82 MET A CA 1
ATOM 599 C C . MET A 1 82 ? 2.499 -3.157 8.784 1.00 98.00 82 MET A C 1
ATOM 601 O O . MET A 1 82 ? 3.423 -3.131 7.970 1.00 98.00 82 MET A O 1
ATOM 605 N N . LEU A 1 83 ? 1.278 -2.696 8.488 1.00 97.25 83 LEU A N 1
ATOM 606 C CA . LEU A 1 83 ? 0.937 -2.083 7.202 1.00 97.25 83 LEU A CA 1
ATOM 607 C C . LEU A 1 83 ? 1.805 -0.856 6.925 1.00 97.25 83 LEU A C 1
ATOM 609 O O . LEU A 1 83 ? 2.344 -0.730 5.824 1.00 97.25 83 LEU A O 1
ATOM 613 N N . LEU A 1 84 ? 1.978 0.025 7.915 1.00 98.44 84 LEU A N 1
ATOM 614 C CA . LEU A 1 84 ? 2.823 1.208 7.771 1.00 98.44 84 LEU A CA 1
ATOM 615 C C . LEU A 1 84 ? 4.291 0.829 7.542 1.00 98.44 84 LEU A C 1
ATOM 617 O O . LEU A 1 84 ? 4.930 1.385 6.655 1.00 98.44 84 LEU A O 1
ATOM 621 N N . LEU A 1 85 ? 4.811 -0.149 8.286 1.00 98.38 85 LEU A N 1
ATOM 622 C CA . LEU A 1 85 ? 6.191 -0.612 8.143 1.00 98.38 85 LEU A CA 1
ATOM 623 C C . LEU A 1 85 ? 6.467 -1.160 6.735 1.00 98.38 85 LEU A C 1
ATOM 625 O O . LEU A 1 85 ? 7.403 -0.720 6.070 1.00 98.38 85 LEU A O 1
ATOM 629 N N . VAL A 1 86 ? 5.645 -2.103 6.266 1.00 97.88 86 VAL A N 1
ATOM 630 C CA . VAL A 1 86 ? 5.837 -2.754 4.959 1.00 97.88 86 VAL A CA 1
ATOM 631 C C . VAL A 1 86 ? 5.667 -1.753 3.815 1.00 97.88 86 VAL A C 1
ATOM 633 O O . VAL A 1 86 ? 6.461 -1.746 2.875 1.00 97.88 86 VAL A O 1
ATOM 636 N N . SER A 1 87 ? 4.674 -0.865 3.904 1.00 97.62 87 SER A N 1
ATOM 637 C CA . SER A 1 87 ? 4.457 0.164 2.883 1.00 97.62 87 SER A CA 1
ATOM 638 C C . SER A 1 87 ? 5.559 1.227 2.863 1.00 97.62 87 SER A C 1
ATOM 640 O O . SER A 1 87 ? 5.949 1.668 1.784 1.00 97.62 87 SER A O 1
ATOM 642 N N . ALA A 1 88 ? 6.126 1.592 4.017 1.00 97.94 88 ALA A N 1
ATOM 643 C CA . ALA A 1 88 ? 7.283 2.481 4.084 1.00 97.94 88 ALA A CA 1
ATOM 644 C C . ALA A 1 88 ? 8.533 1.843 3.460 1.00 97.94 88 ALA A C 1
ATOM 646 O O . ALA A 1 88 ? 9.244 2.503 2.704 1.00 97.94 88 ALA A O 1
ATOM 647 N N . ILE A 1 89 ? 8.778 0.551 3.713 1.00 97.94 89 ILE A N 1
ATOM 648 C CA . ILE A 1 89 ? 9.870 -0.189 3.063 1.00 97.94 89 ILE A CA 1
ATOM 649 C C . ILE A 1 89 ? 9.679 -0.172 1.542 1.00 97.94 89 ILE A C 1
ATOM 651 O O . ILE A 1 89 ? 10.610 0.169 0.815 1.00 97.94 89 ILE A O 1
ATOM 655 N N . ALA A 1 90 ? 8.470 -0.461 1.053 1.00 96.06 90 ALA A N 1
ATOM 656 C CA . ALA A 1 90 ? 8.169 -0.416 -0.376 1.00 96.06 90 ALA A CA 1
ATOM 657 C C . ALA A 1 90 ? 8.405 0.983 -0.979 1.00 96.06 90 ALA A C 1
ATOM 659 O O . ALA A 1 90 ? 9.054 1.097 -2.018 1.00 96.06 90 ALA A O 1
ATOM 660 N N . ALA A 1 91 ? 7.957 2.047 -0.305 1.00 96.94 91 ALA A N 1
ATOM 661 C CA . ALA A 1 91 ? 8.174 3.431 -0.732 1.00 96.94 91 ALA A CA 1
ATOM 662 C C . ALA A 1 91 ? 9.662 3.800 -0.859 1.00 96.94 91 ALA A C 1
ATOM 664 O O . ALA A 1 91 ? 10.022 4.592 -1.728 1.00 96.94 91 ALA A O 1
ATOM 665 N N . VAL A 1 92 ? 10.526 3.223 -0.017 1.00 96.56 92 VAL A N 1
ATOM 666 C CA . VAL A 1 92 ? 11.979 3.435 -0.077 1.00 96.56 92 VAL A CA 1
ATOM 667 C C . VAL A 1 92 ? 12.631 2.580 -1.163 1.00 96.56 92 VAL A C 1
ATOM 669 O O . VAL A 1 92 ? 13.510 3.072 -1.860 1.00 96.56 92 VAL A O 1
ATOM 672 N N . VAL A 1 93 ? 12.216 1.322 -1.331 1.00 95.25 93 VAL A N 1
ATOM 673 C CA . VAL A 1 93 ? 12.855 0.363 -2.251 1.00 95.25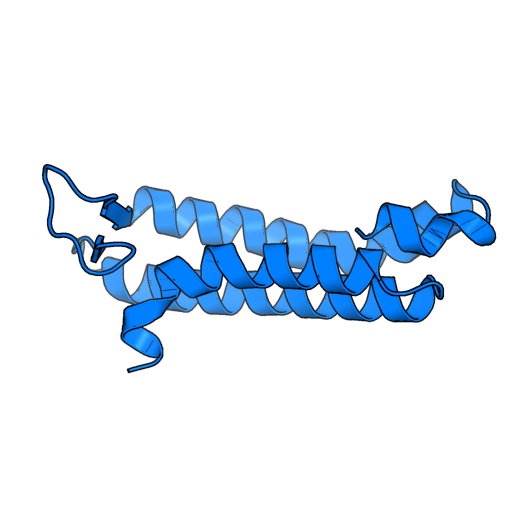 93 VAL A CA 1
ATOM 674 C C . VAL A 1 93 ? 12.504 0.632 -3.720 1.00 95.25 93 VAL A C 1
ATOM 676 O O . VAL A 1 93 ? 13.386 0.610 -4.578 1.00 95.25 93 VAL A O 1
ATOM 679 N N . VAL A 1 94 ? 11.237 0.918 -4.031 1.00 94.19 94 VAL A N 1
ATOM 680 C CA . VAL A 1 94 ? 10.736 1.055 -5.415 1.00 94.19 94 VAL A CA 1
ATOM 681 C C . VAL A 1 94 ? 11.452 2.136 -6.251 1.00 94.19 94 VAL A C 1
ATOM 683 O O . V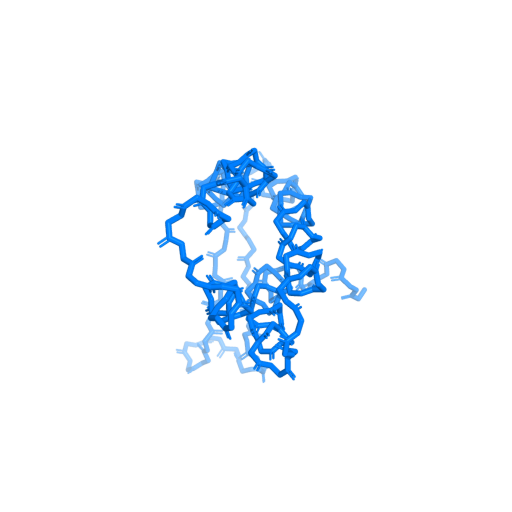AL A 1 94 ? 11.736 1.871 -7.424 1.00 94.19 94 VAL A O 1
ATOM 686 N N . PRO A 1 95 ? 11.816 3.320 -5.713 1.00 92.62 95 PRO A N 1
ATOM 687 C CA . PRO A 1 95 ? 12.641 4.287 -6.438 1.00 92.62 95 PRO A CA 1
ATOM 688 C C . PRO A 1 95 ? 13.961 3.705 -6.968 1.00 92.62 95 PRO A C 1
ATOM 690 O O . PRO A 1 95 ? 14.363 4.023 -8.087 1.00 92.62 95 PRO A O 1
ATOM 693 N N . TYR A 1 96 ? 14.611 2.825 -6.198 1.00 88.56 96 TYR A N 1
ATOM 694 C CA . TYR A 1 96 ? 15.882 2.195 -6.576 1.00 88.56 96 TYR A CA 1
ATOM 695 C C . TYR A 1 96 ? 15.697 0.954 -7.455 1.00 88.56 96 TYR A C 1
ATOM 697 O O . TYR A 1 96 ? 16.596 0.604 -8.220 1.00 88.56 96 TYR A O 1
ATOM 705 N N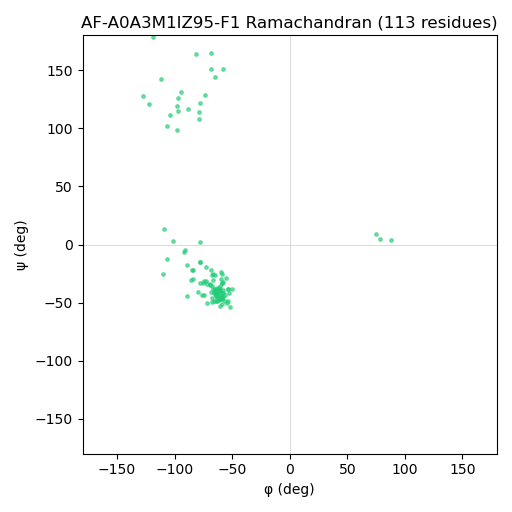 . ALA A 1 97 ? 14.517 0.327 -7.421 1.00 86.69 97 ALA A N 1
ATOM 706 C CA . ALA A 1 97 ? 14.211 -0.845 -8.237 1.00 86.69 97 ALA A CA 1
ATOM 707 C C . ALA A 1 97 ? 14.342 -0.577 -9.748 1.00 86.69 97 ALA A C 1
ATOM 709 O O . ALA A 1 97 ? 14.650 -1.498 -10.498 1.00 86.69 97 ALA A O 1
ATOM 710 N N . LYS A 1 98 ? 14.189 0.677 -10.208 1.00 86.19 98 LYS A N 1
ATOM 711 C CA . LYS A 1 98 ? 14.389 1.051 -11.622 1.00 86.19 98 LYS A CA 1
ATOM 712 C C . LYS A 1 98 ? 15.760 0.642 -12.149 1.00 86.19 98 LYS A C 1
ATOM 714 O O . LYS A 1 98 ? 15.853 0.017 -13.195 1.00 86.19 98 LYS A O 1
ATOM 719 N N . GLN A 1 99 ? 16.808 0.993 -11.406 1.00 85.69 99 GLN A N 1
ATOM 720 C CA . GLN A 1 99 ? 18.186 0.725 -11.812 1.00 85.69 99 GLN A CA 1
ATOM 721 C C . GLN A 1 99 ? 18.483 -0.777 -11.798 1.00 85.69 99 GLN A C 1
ATOM 723 O O . GLN A 1 99 ? 19.187 -1.264 -12.674 1.00 85.69 99 GLN A O 1
ATOM 728 N N . SER A 1 100 ? 17.906 -1.509 -10.838 1.00 87.75 100 SER A N 1
ATOM 729 C CA . SER A 1 100 ? 18.015 -2.970 -10.769 1.00 87.75 100 SER A CA 1
ATOM 730 C C . SER A 1 100 ? 17.372 -3.640 -11.987 1.00 87.75 100 SER A C 1
ATOM 732 O O . SER A 1 100 ? 18.005 -4.465 -12.635 1.00 87.75 100 SER A O 1
ATOM 734 N N . VAL A 1 101 ? 16.144 -3.242 -12.344 1.00 85.25 101 VAL A N 1
ATOM 735 C CA . VAL A 1 101 ? 15.415 -3.786 -13.505 1.00 85.25 101 VAL A CA 1
ATOM 736 C C . VAL A 1 101 ? 16.137 -3.457 -14.813 1.00 85.25 101 VAL A C 1
ATOM 738 O O . VAL A 1 101 ? 16.298 -4.327 -15.662 1.00 85.25 101 VAL A O 1
ATOM 741 N N . GLU A 1 102 ? 16.639 -2.229 -14.966 1.00 85.94 102 GLU A N 1
ATOM 742 C CA . GLU A 1 102 ? 17.403 -1.827 -16.154 1.00 85.94 102 GLU A CA 1
ATOM 743 C C . GLU A 1 102 ? 18.731 -2.589 -16.306 1.00 85.94 102 GLU A C 1
ATOM 745 O O . GLU A 1 102 ? 19.215 -2.730 -17.429 1.00 85.94 102 GLU A O 1
ATOM 750 N N . ALA A 1 103 ? 19.314 -3.081 -15.208 1.00 85.50 103 ALA A N 1
ATOM 751 C CA . ALA A 1 103 ? 20.563 -3.840 -15.221 1.00 85.50 103 ALA A CA 1
ATOM 752 C C . ALA A 1 103 ? 20.374 -5.340 -15.510 1.00 85.50 103 ALA A C 1
ATOM 754 O O . ALA A 1 103 ? 21.282 -5.962 -16.062 1.00 85.50 103 ALA A O 1
ATOM 755 N N . GLU A 1 104 ? 19.234 -5.924 -15.132 1.00 84.88 104 GLU A N 1
ATOM 756 C CA . GLU A 1 104 ? 19.026 -7.381 -15.160 1.00 84.88 104 GLU A CA 1
ATOM 757 C C . GLU A 1 104 ? 18.028 -7.838 -16.232 1.00 84.88 104 GLU A C 1
ATOM 759 O O . GLU A 1 104 ? 18.116 -8.966 -16.720 1.00 84.88 104 GLU A O 1
ATOM 764 N N . ILE A 1 105 ? 17.106 -6.966 -16.650 1.00 86.31 105 ILE A N 1
ATOM 765 C CA . ILE A 1 105 ? 15.999 -7.342 -17.527 1.00 86.31 105 ILE A CA 1
ATOM 766 C C . ILE A 1 105 ? 16.139 -6.702 -18.912 1.00 86.31 105 ILE A C 1
ATOM 768 O O . ILE A 1 105 ? 16.554 -5.552 -19.062 1.00 86.31 105 ILE A O 1
ATOM 772 N N . ALA A 1 106 ? 15.764 -7.445 -19.958 1.00 83.69 106 ALA A N 1
ATOM 773 C CA . ALA A 1 106 ? 15.722 -6.930 -21.323 1.00 83.69 106 ALA A CA 1
ATOM 774 C C . ALA A 1 106 ? 14.662 -5.810 -21.475 1.00 83.69 106 ALA A C 1
ATOM 776 O O . ALA A 1 106 ? 13.571 -5.931 -20.910 1.00 83.69 106 ALA A O 1
ATOM 777 N N . PRO A 1 107 ? 14.907 -4.761 -22.291 1.00 78.00 107 PRO A N 1
ATOM 778 C CA . PRO A 1 107 ? 14.013 -3.598 -22.411 1.00 78.00 107 PRO A CA 1
ATOM 779 C C . PRO A 1 107 ? 12.558 -3.920 -22.780 1.00 78.00 107 PRO A C 1
ATOM 781 O O . PRO A 1 107 ? 11.635 -3.187 -22.430 1.00 78.00 107 PRO A O 1
ATOM 784 N N . GLU A 1 108 ? 12.347 -5.019 -23.500 1.00 81.50 108 GLU A N 1
ATOM 785 C CA . GLU A 1 108 ? 11.037 -5.519 -23.925 1.00 81.50 108 GLU A CA 1
ATOM 786 C C . GLU A 1 108 ? 10.192 -6.128 -22.796 1.00 81.50 108 GLU A C 1
ATOM 788 O O . GLU A 1 108 ? 8.969 -6.187 -22.932 1.00 81.50 108 GLU A O 1
ATOM 793 N N . ASN A 1 109 ? 10.819 -6.507 -21.676 1.00 82.69 109 ASN A N 1
ATOM 794 C CA . ASN A 1 109 ? 10.163 -7.148 -20.533 1.00 82.69 109 ASN A CA 1
ATOM 795 C C . ASN A 1 109 ? 10.004 -6.225 -19.316 1.00 82.69 109 ASN A C 1
ATOM 797 O O . ASN A 1 109 ? 9.197 -6.533 -18.445 1.00 82.69 109 ASN A O 1
ATOM 801 N N . HIS A 1 110 ? 10.664 -5.058 -19.298 1.00 83.44 110 HIS A N 1
ATOM 802 C CA . HIS A 1 110 ? 10.634 -4.120 -18.162 1.00 83.44 110 HIS A CA 1
ATOM 803 C C . HIS A 1 110 ? 9.228 -3.798 -17.663 1.00 83.44 110 HIS A C 1
ATOM 805 O O . HIS A 1 110 ? 9.013 -3.629 -16.473 1.00 83.44 110 HIS A O 1
ATOM 811 N N . ALA A 1 111 ? 8.254 -3.666 -18.567 1.00 78.25 111 ALA A N 1
ATOM 812 C CA . ALA A 1 111 ? 6.893 -3.314 -18.174 1.00 78.25 111 ALA A CA 1
ATOM 813 C C . ALA A 1 111 ? 6.199 -4.411 -17.349 1.00 78.25 111 ALA A C 1
ATOM 815 O O . ALA A 1 111 ? 5.361 -4.095 -16.511 1.00 78.25 111 ALA A O 1
ATOM 816 N N . TRP A 1 112 ? 6.548 -5.677 -17.580 1.00 80.88 112 TRP A N 1
ATOM 817 C CA . TRP A 1 112 ? 5.942 -6.819 -16.902 1.00 80.88 112 TRP A CA 1
ATOM 818 C C . TRP A 1 112 ? 6.568 -7.115 -15.541 1.00 80.88 112 TRP A C 1
ATOM 820 O O . TRP A 1 112 ? 5.876 -7.671 -14.699 1.00 80.88 112 TRP A O 1
ATOM 830 N N . ASP A 1 113 ? 7.804 -6.684 -15.275 1.00 85.06 113 ASP A N 1
ATOM 831 C CA . ASP A 1 113 ? 8.394 -6.810 -13.930 1.00 85.06 113 ASP A CA 1
ATOM 832 C C . ASP A 1 113 ? 7.716 -5.899 -12.896 1.00 85.06 113 ASP A C 1
ATOM 834 O O . ASP A 1 113 ? 7.816 -6.122 -11.692 1.00 85.06 113 ASP A O 1
ATOM 838 N N . TYR A 1 114 ? 7.051 -4.840 -13.363 1.00 82.25 114 TYR A N 1
ATOM 839 C CA . TYR A 1 114 ? 6.333 -3.876 -12.527 1.00 82.25 114 TYR A CA 1
ATOM 840 C C . TYR A 1 114 ? 4.855 -4.229 -12.298 1.00 82.25 114 TYR A C 1
ATOM 842 O O . TYR A 1 114 ? 4.173 -3.479 -11.589 1.00 82.25 114 TYR A O 1
ATOM 850 N N . ALA A 1 115 ? 4.362 -5.292 -12.942 1.00 75.56 115 ALA A N 1
ATOM 851 C CA . ALA A 1 115 ? 2.966 -5.724 -12.943 1.00 75.56 115 ALA A CA 1
ATOM 852 C C . ALA A 1 115 ? 2.659 -6.799 -11.893 1.00 75.56 115 ALA A C 1
ATOM 854 O O . ALA A 1 115 ? 3.589 -7.506 -11.451 1.00 75.56 115 ALA A O 1
#

Solvent-accessible surface area (backbone atoms only — not comparable to full-atom values): 6160 Å² total; per-residue (Å²): 118,70,83,80,40,46,76,56,48,67,57,47,49,54,54,52,36,25,55,53,9,58,74,34,81,49,30,72,59,11,46,52,43,45,41,52,39,28,57,48,44,27,55,51,24,48,58,53,28,66,67,13,67,86,71,43,66,49,77,42,49,51,92,76,35,62,72,90,84,26,54,68,54,72,42,35,51,69,59,24,50,50,46,26,52,54,24,45,49,41,40,63,47,50,74,56,44,55,61,55,47,68,73,75,46,58,81,89,49,45,8,57,76,44,64

Secondary structure (DSSP, 8-state):
--GGGHHHHHHHHHHHHHHHHHH---HHHHHHHHHHHHHHHHHHHHHHHHHHTTS--EEEEETTPPTTTSEEEEE-HHHHHHHHHHHHHHHHHH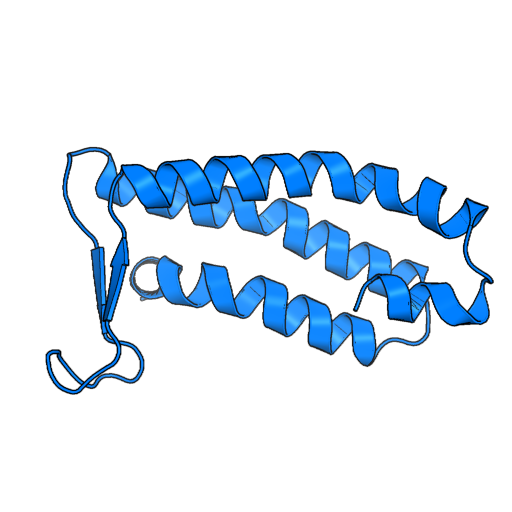HHHHHHHHHHS-TTTHHHHT-